Protein AF-A0A965AGS0-F1 (afdb_monomer)

Secondary structure (DSSP, 8-state):
-HHHHHHHHHHHHHHHHHHHHH---------------------------HHHHHHHHHHTTS---PPPP----------GGG-------------GGGSHHHHHHHHHHHHHHHSPPHHHHS-GGG---STT--GGG----PPPHHHHHHHHHHSHHHHHHHHHHHHHHHHHH-

Mean predicted aligned error: 24.14 Å

Structure (mmCIF, N/CA/C/O backbone):
data_AF-A0A965AGS0-F1
#
_entry.id   AF-A0A965AGS0-F1
#
loop_
_atom_site.group_PDB
_atom_site.id
_atom_site.type_symbol
_atom_site.label_atom_id
_atom_site.label_alt_id
_atom_site.label_comp_id
_atom_site.label_asym_id
_atom_site.label_entity_id
_atom_site.label_seq_id
_atom_site.pdbx_PDB_ins_code
_atom_site.Cartn_x
_atom_site.Cartn_y
_atom_site.Cartn_z
_atom_site.occupancy
_atom_site.B_iso_or_equiv
_atom_site.auth_seq_id
_atom_site.auth_comp_id
_atom_site.auth_asym_id
_atom_site.auth_atom_id
_atom_site.pdbx_PDB_model_num
ATOM 1 N N . MET A 1 1 ? -29.767 -33.661 35.473 1.00 55.12 1 MET A N 1
ATOM 2 C CA . MET A 1 1 ? -30.383 -33.146 34.223 1.0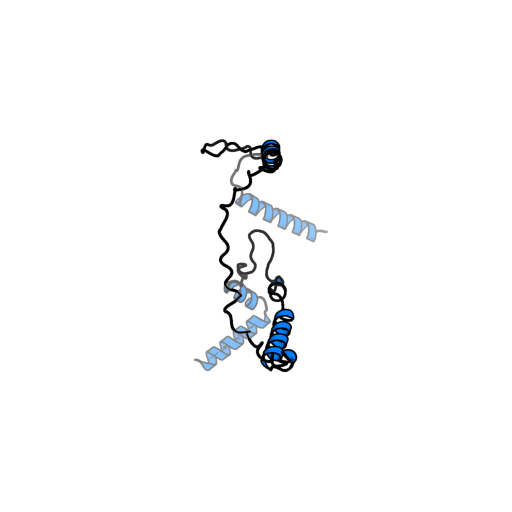0 55.12 1 MET A CA 1
ATOM 3 C C . MET A 1 1 ? -31.015 -31.764 34.434 1.00 55.12 1 MET A C 1
ATOM 5 O O . MET A 1 1 ? -31.397 -31.110 33.474 1.00 55.12 1 MET A O 1
ATOM 9 N N . ASP A 1 2 ? -31.040 -31.274 35.675 1.00 71.06 2 ASP A N 1
ATOM 10 C CA . ASP A 1 2 ? -31.825 -30.114 36.110 1.00 71.06 2 ASP A CA 1
ATOM 11 C C . ASP A 1 2 ? -31.176 -28.774 35.748 1.00 71.06 2 ASP A C 1
ATOM 13 O O . ASP A 1 2 ? -31.869 -27.801 35.462 1.00 71.06 2 ASP A O 1
ATOM 17 N N . ASN A 1 3 ? -29.843 -28.729 35.654 1.00 77.12 3 ASN A N 1
ATOM 18 C CA . ASN A 1 3 ? -29.119 -27.513 35.279 1.00 77.12 3 ASN A CA 1
ATOM 19 C C . ASN A 1 3 ? -29.397 -27.111 33.828 1.00 77.12 3 ASN A C 1
ATOM 21 O O . ASN A 1 3 ? -29.716 -25.956 33.570 1.00 77.12 3 ASN A O 1
ATOM 25 N N . LEU A 1 4 ? -29.338 -28.052 32.879 1.00 84.56 4 LEU A N 1
ATOM 26 C CA . LEU A 1 4 ? -29.569 -27.740 31.466 1.00 84.56 4 LEU A CA 1
ATOM 27 C C . LEU A 1 4 ? -31.015 -27.283 31.234 1.00 84.56 4 LEU A C 1
ATOM 29 O O . LEU A 1 4 ? -31.245 -26.290 30.553 1.00 84.56 4 LEU A O 1
ATOM 33 N N . GLN A 1 5 ? -31.979 -27.960 31.857 1.00 85.38 5 GLN A N 1
ATOM 34 C CA . GLN A 1 5 ? -33.389 -27.593 31.774 1.00 85.38 5 GLN A CA 1
ATOM 35 C C . GLN A 1 5 ? -33.655 -26.214 32.402 1.00 85.38 5 GLN A C 1
ATOM 37 O O . GLN A 1 5 ? -34.357 -25.398 31.807 1.00 85.38 5 GLN A O 1
ATOM 42 N N . THR A 1 6 ? -33.021 -25.905 33.538 1.00 89.19 6 THR A N 1
ATOM 43 C CA . THR A 1 6 ? -33.101 -24.581 34.181 1.00 89.19 6 THR A CA 1
ATOM 44 C C . THR A 1 6 ? -32.514 -23.484 33.290 1.00 89.19 6 THR A C 1
ATOM 46 O O . THR A 1 6 ? -33.159 -22.460 33.074 1.00 89.19 6 THR A O 1
ATOM 49 N N . TRP A 1 7 ? -31.336 -23.705 32.699 1.00 90.69 7 TRP A N 1
ATOM 50 C CA . TRP A 1 7 ? -30.708 -22.752 31.777 1.00 90.69 7 TRP A CA 1
ATOM 51 C C . TRP A 1 7 ? -31.524 -22.545 30.494 1.00 90.69 7 TRP A C 1
ATOM 53 O O . TRP A 1 7 ? -31.646 -21.413 30.027 1.00 90.69 7 TRP A O 1
ATOM 63 N N . ILE A 1 8 ? -32.145 -23.603 29.961 1.00 92.62 8 ILE A N 1
ATOM 64 C CA . ILE A 1 8 ? -33.061 -23.516 28.815 1.00 92.62 8 ILE A CA 1
ATOM 65 C C . ILE A 1 8 ? -34.281 -22.656 29.164 1.00 92.62 8 ILE A C 1
ATOM 67 O O . ILE A 1 8 ? -34.640 -21.780 28.378 1.00 92.62 8 ILE A O 1
ATOM 71 N N . TYR A 1 9 ? -34.891 -22.841 30.340 1.00 93.94 9 TYR A N 1
ATOM 72 C CA . TYR A 1 9 ? -36.030 -22.021 30.767 1.00 93.94 9 TYR A CA 1
ATOM 73 C C . TYR A 1 9 ? -35.654 -20.558 31.018 1.00 93.94 9 TYR A C 1
ATOM 75 O O . TYR A 1 9 ? -36.427 -19.670 30.659 1.00 93.94 9 TYR A O 1
ATOM 83 N N . ILE A 1 10 ? -34.463 -20.287 31.563 1.00 93.00 10 ILE A N 1
ATOM 84 C CA . ILE A 1 10 ? -33.950 -18.919 31.734 1.00 93.00 10 ILE A CA 1
ATOM 85 C C . ILE A 1 10 ? -33.748 -18.253 30.367 1.00 93.00 10 ILE A C 1
ATOM 87 O O . ILE A 1 10 ? -34.211 -17.132 30.156 1.00 93.00 10 ILE A O 1
ATOM 91 N N . ALA A 1 11 ? -33.124 -18.952 29.415 1.00 92.94 11 ALA A N 1
ATOM 92 C CA . ALA A 1 11 ? -32.916 -18.441 28.063 1.00 92.94 11 ALA A CA 1
ATOM 93 C C . ALA A 1 11 ? -34.248 -18.178 27.337 1.00 92.94 11 ALA A C 1
ATOM 95 O O . ALA A 1 11 ? -34.433 -17.109 26.756 1.00 92.94 11 ALA A O 1
ATOM 96 N N . LEU A 1 12 ? -35.209 -19.105 27.425 1.00 93.12 12 LEU A N 1
ATOM 97 C CA . LEU A 1 12 ? -36.556 -18.940 26.866 1.00 93.12 12 LEU A CA 1
ATOM 98 C C . LEU A 1 12 ? -37.311 -17.771 27.506 1.00 93.12 12 LEU A C 1
ATOM 100 O O . LEU A 1 12 ? -37.952 -17.005 26.789 1.00 93.12 12 L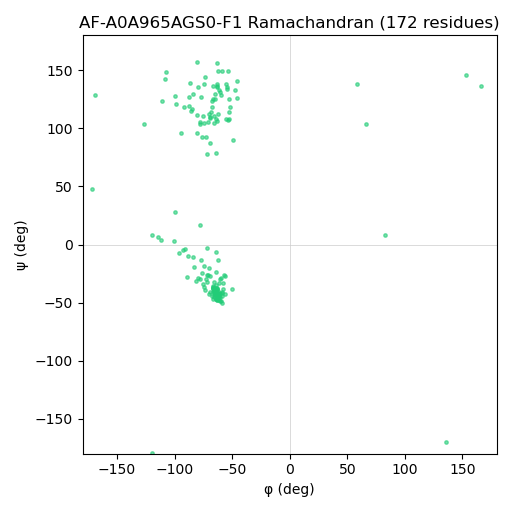EU A O 1
ATOM 104 N N . GLY A 1 13 ? -37.209 -17.597 28.826 1.00 93.31 13 GLY A N 1
ATOM 105 C CA . GLY A 1 13 ? -37.803 -16.468 29.540 1.00 93.31 13 GLY A CA 1
ATOM 106 C C . GLY A 1 13 ? -37.215 -15.126 29.101 1.00 93.31 13 GLY A C 1
ATOM 107 O O . GLY A 1 13 ? -37.958 -14.173 28.869 1.00 93.31 13 GLY A O 1
ATOM 108 N N . LEU A 1 14 ? -35.896 -15.067 28.905 1.00 92.88 14 LEU A N 1
ATOM 109 C CA . LEU A 1 14 ? -35.190 -13.856 28.486 1.00 92.88 14 LEU A CA 1
ATOM 110 C C . LEU A 1 14 ? -35.512 -13.487 27.028 1.00 92.88 14 LEU A C 1
ATOM 112 O O . LEU A 1 14 ? -35.827 -12.334 26.731 1.00 92.88 14 LEU A O 1
ATOM 116 N N . VAL A 1 15 ? -35.544 -14.477 26.129 1.00 91.19 15 VAL A N 1
ATOM 117 C CA . VAL A 1 15 ? -35.980 -14.298 24.734 1.00 91.19 15 VAL A CA 1
ATOM 118 C C . VAL A 1 15 ? -37.449 -13.879 24.667 1.00 91.19 15 VAL A C 1
ATOM 120 O O . VAL A 1 15 ? -37.788 -12.966 23.914 1.00 91.19 15 VAL A O 1
ATOM 123 N N . TYR A 1 16 ? -38.326 -14.487 25.470 1.00 91.62 16 TYR A N 1
ATOM 124 C CA . TYR A 1 16 ? -39.739 -14.117 25.542 1.00 91.62 16 TYR A CA 1
ATOM 125 C C . TYR A 1 16 ? -39.928 -12.679 26.035 1.00 91.62 16 TYR A C 1
ATOM 127 O O . TYR A 1 16 ? -40.709 -11.929 25.451 1.00 91.62 16 TYR A O 1
ATOM 135 N N . PHE A 1 17 ? -39.182 -12.271 27.062 1.00 88.25 17 PHE A N 1
ATOM 136 C CA . PHE A 1 17 ? -39.241 -10.922 27.618 1.00 88.25 17 PHE A CA 1
ATOM 137 C C . PHE A 1 17 ? -38.803 -9.870 26.591 1.00 88.25 17 PHE A C 1
ATOM 139 O O . PHE A 1 17 ? -39.538 -8.918 26.328 1.00 88.25 17 PHE A O 1
ATOM 146 N N . ILE A 1 18 ? -37.668 -10.090 25.918 1.00 85.06 18 ILE A N 1
ATOM 147 C CA . ILE A 1 18 ? -37.168 -9.192 24.865 1.00 85.06 18 ILE A CA 1
ATOM 148 C C . ILE A 1 18 ? -38.111 -9.185 23.653 1.00 85.06 18 ILE A C 1
ATOM 150 O O . ILE A 1 18 ? -38.392 -8.126 23.091 1.00 85.06 18 ILE A O 1
ATOM 154 N N . SER A 1 19 ? -38.650 -10.343 23.261 1.00 80.38 19 SER A N 1
ATOM 155 C CA . SER A 1 19 ? -39.629 -10.445 22.171 1.00 80.38 19 SER A CA 1
ATOM 156 C C . SER A 1 19 ? -40.924 -9.701 22.503 1.00 80.38 19 SER A C 1
ATOM 158 O O . SER A 1 19 ? -41.497 -9.044 21.638 1.00 80.38 19 SER A O 1
ATOM 160 N N . ARG A 1 20 ? -41.372 -9.744 23.762 1.00 76.44 20 ARG A N 1
ATOM 161 C CA . ARG A 1 20 ? -42.583 -9.053 24.217 1.00 76.44 20 ARG A CA 1
ATOM 162 C C . ARG A 1 20 ? -42.402 -7.537 24.298 1.00 76.44 20 ARG A C 1
ATOM 164 O O . ARG A 1 20 ? -43.351 -6.816 24.016 1.00 76.44 20 ARG A O 1
ATOM 171 N N . LEU A 1 21 ? -41.195 -7.063 24.605 1.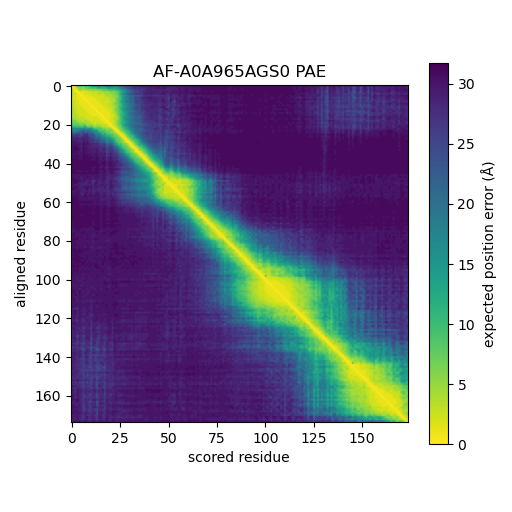00 75.69 21 LEU A N 1
ATOM 172 C CA . LEU A 1 21 ? -40.843 -5.637 24.588 1.00 75.69 21 LEU A CA 1
ATOM 173 C C . LEU A 1 21 ? -40.629 -5.079 23.170 1.00 75.69 21 LEU A C 1
ATOM 175 O O . LEU A 1 21 ? -40.793 -3.881 22.958 1.00 75.69 21 LEU A O 1
ATOM 179 N N . ARG A 1 22 ? -40.280 -5.926 22.190 1.00 70.00 22 ARG A N 1
ATOM 180 C CA . ARG A 1 22 ? -40.012 -5.512 20.798 1.00 70.00 22 ARG A CA 1
ATOM 181 C C . ARG A 1 22 ? -41.185 -5.660 19.829 1.00 70.00 22 ARG A C 1
ATOM 183 O O . ARG A 1 22 ? -41.079 -5.192 18.698 1.00 70.00 22 ARG A O 1
ATOM 190 N N . LYS A 1 23 ? -42.301 -6.275 20.223 1.00 60.12 23 LYS A N 1
ATOM 191 C CA . LYS A 1 23 ? -43.466 -6.417 19.338 1.00 60.12 23 LYS A CA 1
ATOM 192 C C . LYS A 1 23 ? -44.300 -5.133 19.302 1.00 60.12 23 LYS A C 1
ATOM 194 O O . LYS A 1 23 ? -45.186 -4.937 20.127 1.00 60.12 23 LYS A O 1
ATOM 199 N N . LYS A 1 24 ? -44.051 -4.294 18.292 1.00 61.22 24 LYS A N 1
ATOM 200 C CA . LYS A 1 24 ? -45.123 -3.529 17.636 1.00 61.22 24 LYS A CA 1
ATOM 201 C C . LYS A 1 24 ? -45.923 -4.508 16.756 1.00 61.22 24 LYS A C 1
ATOM 203 O O . LYS A 1 24 ? -45.317 -5.451 16.243 1.00 61.22 24 LYS A O 1
ATOM 208 N N . PRO A 1 25 ? -47.253 -4.364 16.624 1.00 54.75 25 PRO A N 1
ATOM 209 C CA . PRO A 1 25 ? -48.032 -5.239 15.764 1.00 54.75 25 PRO A CA 1
ATOM 210 C C . PRO A 1 25 ? -47.742 -4.830 14.323 1.00 54.75 25 PRO A C 1
ATOM 212 O O . PRO A 1 25 ? -48.202 -3.783 13.884 1.00 54.75 25 PRO A O 1
ATOM 215 N N . GLU A 1 26 ? -46.936 -5.614 13.616 1.00 50.34 26 GLU A N 1
ATOM 216 C CA . GLU A 1 26 ? -46.779 -5.438 12.178 1.00 50.34 26 GLU A CA 1
ATOM 217 C C . GLU A 1 26 ? -47.420 -6.624 11.475 1.00 50.34 26 GLU A C 1
ATOM 219 O O . GLU A 1 26 ? -47.192 -7.794 11.804 1.00 50.34 26 GLU A O 1
ATOM 224 N N . GLU A 1 27 ? -48.345 -6.255 10.605 1.00 46.25 27 GLU A N 1
ATOM 225 C CA . GLU A 1 27 ? -49.245 -7.115 9.877 1.00 46.25 27 GLU A CA 1
ATOM 226 C C . GLU A 1 27 ? -48.491 -8.069 8.946 1.00 46.25 27 GLU A C 1
ATOM 228 O O . GLU A 1 27 ? -47.412 -7.810 8.418 1.00 46.25 27 GLU A O 1
ATOM 233 N N . GLN A 1 28 ? -49.127 -9.219 8.785 1.00 49.00 28 GLN A N 1
ATOM 234 C CA . GLN A 1 28 ? -48.902 -10.274 7.803 1.00 49.00 28 GLN A CA 1
ATOM 235 C C . GLN A 1 28 ? -48.731 -9.661 6.391 1.00 49.00 28 GLN A C 1
ATOM 237 O O . GLN A 1 28 ? -49.564 -8.867 5.978 1.00 49.00 28 GLN A O 1
ATOM 242 N N . ALA A 1 29 ? -47.667 -9.925 5.619 1.00 49.25 29 ALA A N 1
ATOM 243 C CA . ALA A 1 29 ? -47.420 -11.093 4.744 1.00 49.25 29 ALA A CA 1
ATOM 244 C C . ALA A 1 29 ? -46.851 -10.587 3.371 1.00 49.25 29 ALA A C 1
ATOM 246 O O . ALA A 1 29 ? -46.483 -9.421 3.285 1.00 49.25 29 ALA A O 1
ATOM 247 N N . PRO A 1 30 ? -46.708 -11.403 2.300 1.00 50.81 30 PRO A N 1
ATOM 248 C CA . PRO A 1 30 ? -45.539 -12.230 1.995 1.00 50.81 30 PRO A CA 1
ATOM 249 C C . PRO A 1 30 ? -44.848 -11.905 0.636 1.00 50.81 30 PRO A C 1
ATOM 251 O O . PRO A 1 30 ? -45.241 -11.023 -0.115 1.00 50.81 30 PRO A O 1
ATOM 254 N N . ARG A 1 31 ? -43.781 -12.663 0.344 1.00 47.12 31 ARG A N 1
ATOM 255 C CA . ARG A 1 31 ? -42.846 -12.614 -0.808 1.00 47.12 31 ARG A CA 1
ATOM 256 C C . ARG A 1 31 ? -43.471 -12.782 -2.212 1.00 47.12 31 ARG A C 1
ATOM 258 O O . ARG A 1 31 ? -44.336 -13.636 -2.355 1.00 47.12 31 ARG A O 1
ATOM 265 N N . GLN A 1 32 ? -42.855 -12.138 -3.225 1.00 44.72 32 GLN A N 1
ATOM 266 C CA . GLN A 1 32 ? -42.572 -12.532 -4.648 1.00 44.72 32 GLN A CA 1
ATOM 267 C C . GLN A 1 32 ? -42.475 -11.234 -5.498 1.00 44.72 32 GLN A C 1
ATOM 269 O O . GLN A 1 32 ? -43.183 -10.294 -5.183 1.00 44.72 32 GLN A O 1
ATOM 274 N N . GLY A 1 33 ? -41.689 -11.005 -6.558 1.00 37.97 33 GLY A N 1
ATOM 275 C CA . GLY A 1 33 ? -40.690 -11.712 -7.365 1.00 37.97 33 GLY A CA 1
ATOM 276 C C . GLY A 1 33 ? -40.468 -10.885 -8.663 1.00 37.97 33 GLY A C 1
ATOM 277 O O . GLY A 1 33 ? -41.453 -10.461 -9.245 1.00 37.97 33 GLY A O 1
ATOM 278 N N . ARG A 1 34 ? -39.203 -10.693 -9.098 1.00 36.28 34 ARG A N 1
ATOM 279 C CA . ARG A 1 34 ? -38.689 -10.154 -10.400 1.00 36.28 34 ARG A CA 1
ATOM 280 C C . ARG A 1 34 ? -39.084 -8.725 -10.881 1.00 36.28 34 ARG A C 1
ATOM 282 O O . ARG A 1 34 ? -40.254 -8.373 -10.833 1.00 36.28 34 ARG A O 1
ATOM 289 N N . PRO A 1 35 ? -38.138 -7.930 -11.438 1.00 46.53 35 PRO A N 1
ATOM 290 C CA . PRO A 1 35 ? -38.444 -6.637 -12.057 1.00 46.53 35 PRO A CA 1
ATOM 291 C C . PRO A 1 35 ? -38.835 -6.797 -13.538 1.00 46.53 35 PRO A C 1
ATOM 293 O O . PRO A 1 35 ? -38.220 -7.585 -14.258 1.00 46.53 35 PRO A O 1
ATOM 296 N N . ALA A 1 36 ? -39.850 -6.050 -13.972 1.00 41.50 36 ALA A N 1
ATOM 297 C CA . ALA A 1 36 ? -40.219 -5.847 -15.371 1.00 41.50 36 ALA A CA 1
ATOM 298 C C . ALA A 1 36 ? -39.864 -4.410 -15.780 1.00 41.50 36 ALA A C 1
ATOM 300 O O . ALA A 1 36 ? -39.976 -3.494 -14.966 1.00 41.50 36 ALA A O 1
ATOM 301 N N . ASP A 1 37 ? -39.406 -4.286 -17.023 1.00 41.94 37 ASP A N 1
ATOM 302 C CA . ASP A 1 37 ? -38.855 -3.108 -17.689 1.00 41.94 37 ASP A CA 1
ATOM 303 C C . ASP A 1 37 ? -39.630 -1.798 -17.508 1.00 41.94 37 ASP A C 1
ATOM 305 O O . ASP A 1 37 ? -40.857 -1.739 -17.605 1.00 41.94 37 ASP A O 1
ATOM 309 N N . ASP A 1 38 ? -38.847 -0.732 -17.356 1.00 39.69 38 ASP A N 1
ATOM 310 C CA . ASP A 1 38 ? -39.256 0.663 -17.443 1.00 39.69 38 ASP A CA 1
ATOM 311 C C . ASP A 1 38 ? -39.341 1.079 -18.926 1.00 39.69 38 ASP A C 1
ATOM 313 O O . ASP A 1 38 ? -38.337 1.138 -19.640 1.00 39.69 38 ASP A O 1
ATOM 317 N N . GLN A 1 39 ? -40.556 1.338 -19.414 1.00 47.78 39 GLN A N 1
ATOM 318 C CA . GLN A 1 39 ? -40.786 2.062 -20.666 1.00 47.78 39 GLN A CA 1
ATOM 319 C C . GLN A 1 39 ? -40.832 3.561 -20.363 1.00 47.78 39 GLN A C 1
ATOM 321 O O . GLN A 1 39 ? -41.742 4.010 -19.669 1.00 47.78 39 GLN A O 1
ATOM 326 N N . GLY A 1 40 ? -39.924 4.353 -20.949 1.00 36.84 40 GLY A N 1
ATOM 327 C CA . GLY A 1 40 ? -39.928 5.792 -20.671 1.00 36.84 40 GLY A CA 1
ATOM 328 C C . GLY A 1 40 ? -39.018 6.710 -21.492 1.00 36.84 40 GLY A C 1
ATOM 329 O O . GLY A 1 40 ? -38.371 7.563 -20.909 1.00 36.84 40 GLY A O 1
ATOM 330 N N . GLY A 1 41 ? -39.000 6.584 -22.826 1.00 42.28 41 GLY A N 1
ATOM 331 C CA . GLY A 1 41 ? -38.863 7.719 -23.763 1.00 42.28 41 GLY A CA 1
ATOM 332 C C . GLY A 1 41 ? -37.557 8.537 -23.819 1.00 42.28 41 GLY A C 1
ATOM 333 O O . GLY A 1 41 ? -37.364 9.492 -23.075 1.00 42.28 41 GLY A O 1
ATOM 334 N N . GLY A 1 42 ? -36.753 8.298 -24.860 1.00 35.28 42 GLY A N 1
ATOM 335 C CA . GLY A 1 42 ? -35.728 9.232 -25.339 1.00 35.28 42 GLY A CA 1
ATOM 336 C C . GLY A 1 42 ? -35.163 8.789 -26.691 1.00 35.28 42 GLY A C 1
ATOM 337 O O . GLY A 1 42 ? -34.798 7.630 -26.842 1.00 35.28 42 GLY A O 1
ATOM 338 N N . ASN A 1 43 ? -35.139 9.693 -27.676 1.00 52.50 43 ASN A N 1
ATOM 339 C CA . ASN A 1 43 ? -34.672 9.494 -29.058 1.00 52.50 43 ASN A CA 1
ATOM 340 C C . ASN A 1 43 ? -33.284 8.828 -29.154 1.00 52.50 43 ASN A C 1
ATOM 342 O O . ASN A 1 43 ? -32.266 9.515 -29.222 1.00 52.50 43 ASN A O 1
ATOM 346 N N . GLY A 1 44 ? -33.245 7.500 -29.212 1.00 53.53 44 GLY A N 1
ATOM 347 C CA . GLY A 1 44 ? -32.058 6.724 -29.560 1.00 53.53 44 GLY A CA 1
ATOM 348 C C . GLY A 1 44 ? -32.199 6.125 -30.961 1.00 53.53 44 GLY A C 1
ATOM 349 O O . GLY A 1 44 ? -33.323 5.818 -31.374 1.00 53.53 44 GLY A O 1
ATOM 350 N N . PRO A 1 45 ? -31.098 5.954 -31.716 1.00 60.44 45 PRO A N 1
ATOM 351 C CA . PRO A 1 45 ? -31.140 5.211 -32.970 1.00 60.44 45 PRO A CA 1
ATOM 352 C C . PRO A 1 45 ? -31.715 3.816 -32.697 1.00 60.44 45 PRO A C 1
ATOM 354 O O . PRO A 1 45 ? -31.399 3.207 -31.672 1.00 60.44 45 PRO A O 1
ATOM 357 N N . LYS A 1 46 ? -32.599 3.331 -33.583 1.00 68.56 46 LYS A N 1
ATOM 358 C CA . LYS A 1 46 ? -33.165 1.976 -33.479 1.00 68.56 46 LYS A CA 1
ATOM 359 C C . LYS A 1 46 ? -32.017 0.989 -33.229 1.00 68.56 46 LYS A C 1
ATOM 361 O O . LYS A 1 46 ? -31.008 1.096 -33.928 1.00 68.56 46 LYS A O 1
ATOM 366 N N . PRO A 1 47 ? -32.132 0.068 -32.255 1.00 65.25 47 PRO A N 1
ATOM 367 C CA . PRO A 1 47 ? -31.071 -0.893 -32.007 1.00 65.25 47 PRO A CA 1
ATOM 368 C C . PRO A 1 47 ? -30.929 -1.773 -33.251 1.00 65.25 47 PRO A C 1
ATOM 370 O O . PRO A 1 47 ? -31.818 -2.568 -33.559 1.00 65.25 47 PRO A O 1
ATOM 373 N N . LEU A 1 48 ? -29.838 -1.565 -33.990 1.00 72.06 48 LEU A N 1
ATOM 374 C CA . LEU A 1 48 ? -29.475 -2.371 -35.149 1.00 72.06 48 LEU A CA 1
ATOM 375 C C . LEU A 1 48 ? -29.281 -3.808 -34.675 1.00 72.06 48 LEU A C 1
ATOM 377 O O . LEU A 1 48 ? -28.623 -4.064 -33.661 1.00 72.06 48 LEU A O 1
ATOM 381 N N . THR A 1 49 ? -29.893 -4.749 -35.384 1.00 81.81 49 THR A N 1
ATOM 382 C CA . THR A 1 49 ? -29.769 -6.163 -35.027 1.00 81.81 49 THR A CA 1
ATOM 383 C C . THR A 1 49 ? -28.452 -6.723 -35.549 1.00 81.81 49 THR A C 1
ATOM 385 O O . THR A 1 49 ? -27.851 -6.201 -36.487 1.00 81.81 49 THR A O 1
ATOM 388 N N . PHE A 1 50 ? -27.975 -7.800 -34.929 1.00 71.06 50 PHE A N 1
ATOM 389 C CA . PHE A 1 50 ? -26.675 -8.386 -35.254 1.00 71.06 50 PHE A CA 1
ATOM 390 C C . PHE A 1 50 ? -26.574 -8.859 -36.715 1.00 71.06 50 PHE A C 1
ATOM 392 O O . PHE A 1 50 ? -25.499 -8.802 -37.302 1.00 71.06 50 PHE A O 1
ATOM 399 N N . GLU A 1 51 ? -27.690 -9.268 -37.328 1.00 81.69 51 GLU A N 1
ATOM 400 C CA . GLU A 1 51 ? -27.740 -9.568 -38.765 1.00 81.69 51 GLU A CA 1
ATOM 401 C C . GLU A 1 51 ? -27.526 -8.327 -39.632 1.00 81.69 51 GLU A C 1
ATOM 403 O O . GLU A 1 51 ? -26.854 -8.407 -40.654 1.00 81.69 51 GLU A O 1
ATOM 408 N N . GLU A 1 52 ? -28.060 -7.179 -39.221 1.00 78.94 52 GLU A N 1
ATOM 409 C CA . GLU A 1 52 ? -27.935 -5.911 -39.943 1.00 78.94 52 GLU A CA 1
ATOM 410 C C . GLU A 1 52 ? -26.486 -5.399 -39.894 1.00 78.94 52 GLU A C 1
ATOM 412 O O . GLU A 1 52 ? -25.927 -5.014 -40.918 1.00 78.94 52 GLU A O 1
ATOM 417 N N . LEU A 1 53 ? -25.839 -5.540 -38.732 1.00 76.81 53 LEU A N 1
ATOM 418 C CA . LEU A 1 53 ? -24.408 -5.280 -38.535 1.00 76.81 53 LEU A CA 1
ATOM 419 C C . LEU A 1 53 ? -23.520 -6.234 -39.348 1.00 76.81 53 LEU A C 1
ATOM 421 O O . LEU A 1 53 ? -22.536 -5.813 -39.954 1.00 76.81 53 LEU A O 1
ATOM 425 N N . LEU A 1 54 ? -23.856 -7.526 -39.383 1.00 79.12 54 LEU A N 1
ATOM 426 C CA . LEU A 1 54 ? -23.123 -8.500 -40.194 1.00 79.12 54 LEU A CA 1
ATOM 427 C C . LEU A 1 54 ? -23.277 -8.214 -41.686 1.00 79.12 54 LEU A C 1
ATOM 429 O O . LEU A 1 54 ? -22.293 -8.288 -42.421 1.00 79.12 54 LEU A O 1
ATOM 433 N N . LYS A 1 55 ? -24.484 -7.849 -42.121 1.00 80.31 55 LYS A N 1
ATOM 434 C CA . LYS A 1 55 ? -24.760 -7.490 -43.507 1.00 80.31 55 LYS A CA 1
ATOM 435 C C . LYS A 1 55 ? -23.923 -6.286 -43.931 1.00 80.31 55 LYS A C 1
ATOM 437 O O . LYS A 1 55 ? -23.218 -6.389 -44.930 1.00 80.31 55 LYS A O 1
ATOM 442 N N . GLU A 1 56 ? -23.903 -5.221 -43.132 1.00 76.00 56 GLU A N 1
ATOM 443 C CA . GLU A 1 56 ? -23.117 -4.010 -43.404 1.00 76.00 56 GLU A CA 1
ATOM 444 C C . GLU A 1 56 ? -21.609 -4.300 -43.520 1.00 76.00 56 GLU A C 1
ATOM 446 O O . GLU A 1 56 ? -20.952 -3.832 -44.449 1.00 76.00 56 GLU A O 1
ATOM 451 N N . ILE A 1 57 ? -21.059 -5.155 -42.650 1.00 73.75 57 ILE A N 1
ATOM 452 C CA . ILE A 1 57 ? -19.642 -5.557 -42.706 1.00 73.75 57 ILE A CA 1
ATOM 453 C C . ILE A 1 57 ? -19.337 -6.392 -43.960 1.00 73.75 57 ILE A C 1
ATOM 455 O O . ILE A 1 57 ? -18.258 -6.262 -44.544 1.00 73.75 57 ILE A O 1
ATOM 459 N N . THR A 1 58 ? -20.259 -7.263 -44.382 1.00 71.88 58 THR A N 1
ATOM 460 C CA . THR A 1 58 ? -20.064 -8.088 -45.587 1.00 71.88 58 THR A CA 1
ATOM 461 C C . THR A 1 58 ? -20.245 -7.305 -46.884 1.00 71.88 58 THR A C 1
ATOM 463 O O . THR A 1 58 ? -19.530 -7.568 -47.848 1.00 71.88 58 THR A O 1
ATOM 466 N N . GLU A 1 59 ? -21.144 -6.322 -46.896 1.00 66.62 59 GLU A N 1
ATOM 467 C CA . GLU A 1 59 ? -21.455 -5.476 -48.053 1.00 66.62 59 GLU A CA 1
ATOM 468 C C . GLU A 1 59 ? -20.375 -4.393 -48.258 1.00 66.62 59 GLU A C 1
ATOM 470 O O . GLU A 1 59 ? -20.033 -4.060 -49.389 1.00 66.62 59 GLU A O 1
ATOM 475 N N . ALA A 1 60 ? -19.712 -3.943 -47.183 1.00 61.53 60 ALA A N 1
ATOM 476 C CA . ALA A 1 60 ? -18.543 -3.056 -47.245 1.00 61.53 60 ALA A CA 1
ATOM 477 C C . ALA A 1 60 ? -17.254 -3.730 -47.767 1.00 61.53 60 ALA A C 1
ATOM 479 O O . ALA A 1 60 ? -16.220 -3.072 -47.90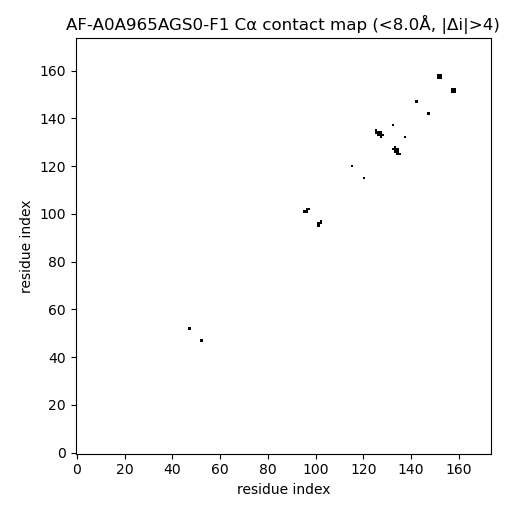4 1.00 61.53 60 ALA A O 1
ATOM 480 N N . LYS A 1 61 ? -17.286 -5.040 -48.054 1.00 58.47 61 LYS A N 1
ATOM 481 C CA . LYS A 1 61 ? -16.136 -5.821 -48.535 1.00 58.4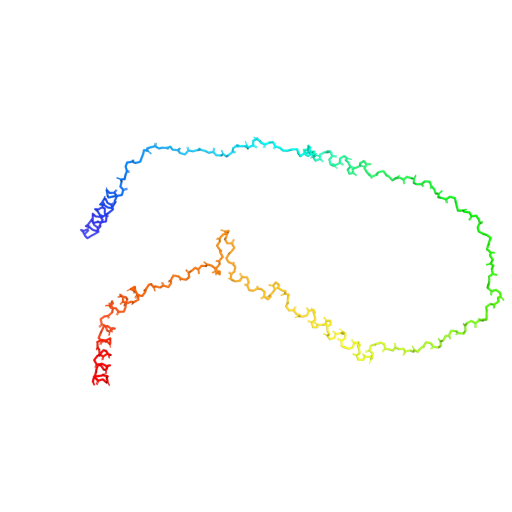7 61 LYS A CA 1
ATOM 482 C C . LYS A 1 61 ? -16.150 -6.045 -50.053 1.00 58.47 61 LYS A C 1
ATOM 484 O O . LYS A 1 61 ? -15.582 -7.027 -50.530 1.00 58.47 61 LYS A O 1
ATOM 489 N N . GLU A 1 62 ? -16.756 -5.154 -50.829 1.00 62.66 62 GLU A N 1
ATOM 490 C CA . GLU A 1 62 ? -16.471 -5.097 -52.264 1.00 62.66 62 GLU A CA 1
ATOM 491 C C . GLU A 1 62 ? -15.267 -4.179 -52.525 1.00 62.66 62 GLU A C 1
ATOM 493 O O . GLU A 1 62 ? -15.239 -3.039 -52.052 1.00 62.66 62 GLU A O 1
ATOM 498 N N . PRO A 1 63 ? -14.231 -4.641 -53.251 1.00 53.41 63 PRO A N 1
ATOM 499 C CA . PRO A 1 63 ? -13.110 -3.787 -53.595 1.00 53.41 63 PRO A CA 1
ATOM 500 C C . PRO A 1 63 ? -13.587 -2.742 -54.603 1.00 53.41 63 PRO A C 1
ATOM 502 O O . PRO A 1 63 ? -13.838 -3.050 -55.766 1.00 53.41 63 PRO A O 1
ATOM 505 N N . TYR A 1 64 ? -13.688 -1.490 -54.156 1.00 56.53 64 TYR A N 1
ATOM 506 C CA . TYR A 1 64 ? -13.835 -0.341 -55.041 1.00 56.53 64 TYR A CA 1
ATOM 507 C C . TYR A 1 64 ? -12.692 -0.374 -56.067 1.00 56.53 64 TYR A C 1
ATOM 509 O O . TYR A 1 64 ? -11.532 -0.129 -55.735 1.00 56.53 64 TYR A O 1
ATOM 517 N N . ALA A 1 65 ? -13.008 -0.708 -57.318 1.00 60.22 65 ALA A N 1
ATOM 518 C CA . ALA A 1 65 ? -12.082 -0.563 -58.427 1.00 60.22 65 ALA A CA 1
ATOM 519 C C . ALA A 1 65 ? -11.958 0.933 -58.737 1.00 60.22 65 ALA A C 1
ATOM 521 O O . ALA A 1 65 ? -12.760 1.509 -59.470 1.00 60.22 65 ALA A O 1
ATOM 522 N N . THR A 1 66 ? -10.975 1.593 -58.130 1.00 62.72 66 THR A N 1
ATOM 523 C CA . THR A 1 66 ? -10.618 2.970 -58.466 1.00 62.72 66 THR A CA 1
ATOM 524 C C . THR A 1 66 ? -10.053 3.010 -59.891 1.00 62.72 66 THR A C 1
ATOM 526 O O . THR A 1 66 ? -9.094 2.290 -60.180 1.00 62.72 66 THR A O 1
ATOM 529 N N . PRO A 1 67 ? -10.596 3.834 -60.808 1.00 62.19 67 PRO A N 1
ATOM 530 C CA . PRO A 1 67 ? -9.976 4.024 -62.111 1.00 62.19 67 PRO A CA 1
ATOM 531 C C . PRO A 1 67 ? -8.610 4.693 -61.921 1.00 62.19 67 PRO A C 1
ATOM 533 O O . PRO A 1 67 ? -8.484 5.693 -61.211 1.00 62.19 67 PRO A O 1
ATOM 536 N N . ALA A 1 68 ? -7.575 4.110 -62.526 1.00 68.00 68 ALA A N 1
ATOM 537 C CA . ALA A 1 68 ? -6.208 4.593 -62.394 1.00 68.00 68 ALA A CA 1
ATOM 538 C C . ALA A 1 68 ? -6.079 6.036 -62.931 1.00 68.00 68 ALA A C 1
ATOM 540 O O . ALA A 1 68 ? -6.554 6.319 -64.035 1.00 68.00 68 ALA A O 1
ATOM 541 N N . PRO A 1 69 ? -5.424 6.954 -62.197 1.00 65.94 69 PRO A N 1
ATOM 542 C CA . PRO A 1 69 ? -5.194 8.310 -62.678 1.00 65.94 69 PRO A CA 1
ATOM 543 C C . PRO A 1 69 ? -4.215 8.290 -63.860 1.00 65.94 69 PRO A C 1
ATOM 545 O O . PRO A 1 69 ? -3.092 7.795 -63.738 1.00 65.94 69 PRO A O 1
ATOM 548 N N . GLN A 1 70 ? -4.627 8.841 -65.006 1.00 66.25 70 GLN A N 1
ATOM 549 C CA . GLN A 1 70 ? -3.733 9.066 -66.143 1.00 66.25 70 GLN A CA 1
ATOM 550 C C . GLN A 1 70 ? -2.729 10.160 -65.763 1.00 66.25 70 GLN A C 1
ATOM 552 O O . GLN A 1 70 ? -3.109 11.303 -65.507 1.00 66.25 70 GLN A O 1
ATOM 557 N N . ARG A 1 71 ? -1.447 9.798 -65.668 1.00 68.19 71 ARG A N 1
ATOM 558 C CA . ARG A 1 71 ? -0.375 10.743 -65.334 1.00 68.19 71 ARG A CA 1
ATOM 559 C C . ARG A 1 71 ? 0.004 11.552 -66.582 1.00 68.19 71 ARG A C 1
ATOM 561 O O . ARG A 1 71 ? 0.163 10.943 -67.640 1.00 68.19 71 ARG A O 1
ATOM 568 N N . PRO A 1 72 ? 0.175 12.884 -66.488 1.00 68.81 72 PRO A N 1
ATOM 569 C CA . PRO A 1 72 ? 0.722 13.667 -67.590 1.00 68.81 72 PRO A CA 1
ATOM 570 C C . PRO A 1 72 ? 2.161 13.220 -67.877 1.00 68.81 72 PRO A C 1
ATOM 572 O O . PRO A 1 72 ? 2.933 12.971 -66.948 1.00 68.81 72 PRO A O 1
ATOM 575 N N . VAL A 1 73 ? 2.503 13.102 -69.162 1.00 67.88 73 VAL A N 1
ATOM 576 C CA . VAL A 1 73 ? 3.865 12.793 -69.615 1.00 67.88 73 VAL A CA 1
ATOM 577 C C . VAL A 1 73 ? 4.749 13.979 -69.241 1.00 67.88 73 VAL A C 1
ATOM 579 O O . VAL A 1 73 ? 4.573 15.071 -69.773 1.00 67.88 73 VAL A O 1
ATOM 582 N N . GLN A 1 74 ? 5.645 13.780 -68.277 1.00 68.56 74 GLN A N 1
ATOM 583 C CA . GLN A 1 74 ? 6.657 14.771 -67.923 1.00 68.56 74 GLN A CA 1
ATOM 584 C C . GLN A 1 74 ? 7.837 14.608 -68.882 1.00 68.56 74 GLN A C 1
ATOM 586 O O . GLN A 1 74 ? 8.312 13.491 -69.092 1.00 68.56 74 GLN A O 1
ATOM 591 N N . GLU A 1 75 ? 8.271 15.711 -69.488 1.00 71.38 75 GLU A N 1
ATOM 592 C CA . GLU A 1 75 ? 9.511 15.777 -70.258 1.00 71.38 75 GLU A CA 1
ATOM 593 C C . GLU A 1 75 ? 10.675 15.659 -69.269 1.00 71.38 75 GLU A C 1
ATOM 595 O O . GLU A 1 75 ? 10.872 16.525 -68.416 1.00 71.38 75 GLU A O 1
ATOM 600 N N . PHE A 1 76 ? 11.374 14.525 -69.313 1.00 64.81 76 PHE A N 1
ATOM 601 C CA . PHE A 1 76 ? 12.520 14.267 -68.452 1.00 64.81 76 PHE A CA 1
ATOM 602 C C . PHE A 1 76 ? 13.712 15.066 -68.974 1.00 64.81 76 PHE A C 1
ATOM 604 O O . PHE A 1 76 ? 14.237 14.772 -70.046 1.00 64.81 76 PHE A O 1
ATOM 611 N N . VAL A 1 77 ? 14.119 16.080 -68.213 1.00 71.00 77 VAL A N 1
ATOM 612 C CA . VAL A 1 77 ? 15.423 16.723 -68.377 1.00 71.00 77 VAL A CA 1
ATOM 613 C C . VAL A 1 77 ? 16.421 15.888 -67.587 1.00 71.00 77 VAL A C 1
ATOM 615 O O . VAL A 1 77 ? 16.261 15.729 -66.376 1.00 71.00 77 VAL A O 1
ATOM 618 N N . ASP A 1 78 ? 17.390 15.305 -68.288 1.00 69.12 78 ASP A N 1
ATOM 619 C CA . ASP A 1 78 ? 18.455 14.514 -67.683 1.0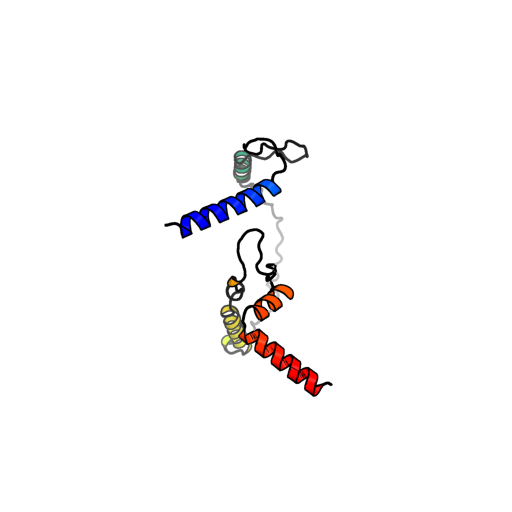0 69.12 78 ASP A CA 1
ATOM 620 C C . ASP A 1 78 ? 19.589 15.449 -67.249 1.00 69.12 78 ASP A C 1
ATOM 622 O O . ASP A 1 78 ? 20.181 16.147 -68.073 1.00 69.12 78 ASP A O 1
ATOM 626 N N . TYR A 1 79 ? 19.813 15.524 -65.940 1.00 67.31 79 TYR A N 1
ATOM 627 C CA . TYR A 1 79 ? 20.820 16.385 -65.323 1.00 67.31 79 TYR A CA 1
ATOM 628 C C . TYR A 1 79 ? 22.095 15.607 -64.956 1.00 67.31 79 TYR A C 1
ATOM 630 O O . TYR A 1 79 ? 23.002 16.202 -64.375 1.00 67.31 79 TYR A O 1
ATOM 638 N N . ASP A 1 80 ? 22.181 14.307 -65.271 1.00 65.50 80 ASP A N 1
ATOM 639 C CA . ASP A 1 80 ? 23.302 13.455 -64.845 1.00 65.50 80 ASP A CA 1
ATOM 640 C C . ASP A 1 80 ? 24.632 13.790 -65.546 1.00 65.50 80 ASP A C 1
ATOM 642 O O . ASP A 1 80 ? 25.698 13.485 -65.014 1.00 65.50 80 ASP A O 1
ATOM 646 N N . ASP A 1 81 ? 24.605 14.472 -66.696 1.00 67.00 81 ASP A N 1
ATOM 647 C CA . ASP A 1 81 ? 25.812 14.722 -67.498 1.00 67.00 81 ASP A CA 1
ATOM 648 C C . ASP A 1 81 ? 26.723 15.850 -66.953 1.00 67.00 81 ASP A C 1
ATOM 650 O O . ASP A 1 81 ? 27.872 15.971 -67.382 1.00 67.00 81 ASP A O 1
ATOM 654 N N . GLU A 1 82 ? 26.256 16.676 -66.003 1.00 64.62 82 GLU A N 1
ATOM 655 C CA . GLU A 1 82 ? 27.015 17.825 -65.458 1.00 64.62 82 GLU A CA 1
ATOM 656 C C . GLU A 1 82 ? 27.444 17.672 -63.985 1.00 64.62 82 GLU A C 1
ATOM 658 O O . GLU A 1 82 ? 28.041 18.590 -63.414 1.00 64.62 82 GLU A O 1
ATOM 663 N N . VAL A 1 83 ? 27.178 16.529 -63.346 1.00 68.19 83 VAL A N 1
ATOM 664 C CA . VAL A 1 83 ? 27.502 16.326 -61.926 1.00 68.19 83 VAL A CA 1
ATOM 665 C C . VAL A 1 83 ? 28.891 15.699 -61.777 1.00 68.19 83 VAL A C 1
ATOM 667 O O . VAL A 1 83 ? 29.158 14.595 -62.243 1.00 68.19 83 VAL A O 1
ATOM 670 N N . GLU A 1 84 ? 29.801 16.420 -61.118 1.00 72.44 84 GLU A N 1
ATOM 671 C CA . GLU A 1 84 ? 31.141 15.934 -60.774 1.00 72.44 84 GLU A CA 1
ATOM 672 C C . GLU A 1 84 ? 31.029 14.675 -59.888 1.00 72.44 84 GLU A C 1
ATOM 674 O O . GLU A 1 84 ? 30.303 14.684 -58.894 1.00 72.44 84 GLU A O 1
ATOM 679 N N . GLU A 1 85 ? 31.723 13.590 -60.258 1.00 71.81 85 GLU A N 1
ATOM 680 C CA . GLU A 1 85 ? 31.651 12.281 -59.592 1.00 71.81 85 GLU A CA 1
ATOM 681 C C . GLU A 1 85 ? 31.902 12.417 -58.077 1.00 71.81 85 GLU A C 1
ATOM 683 O O . GLU A 1 85 ? 33.021 12.693 -57.622 1.00 71.81 85 GLU A O 1
ATOM 688 N N . GLU A 1 86 ? 30.835 12.255 -57.286 1.00 69.88 86 GLU A N 1
ATOM 689 C CA . GLU A 1 86 ? 30.861 12.413 -55.835 1.00 69.88 86 GLU A CA 1
ATOM 690 C C . GLU A 1 86 ? 31.740 11.313 -55.223 1.00 69.88 86 GLU A C 1
ATOM 692 O O . GLU A 1 86 ? 31.364 10.144 -55.136 1.00 69.88 86 GLU A O 1
ATOM 697 N N . LYS A 1 87 ? 32.958 11.677 -54.806 1.00 76.38 87 LYS A N 1
ATOM 698 C CA . LYS A 1 87 ? 33.855 10.756 -54.102 1.00 76.38 87 LYS A CA 1
ATOM 699 C C . LYS A 1 87 ? 33.204 10.341 -52.791 1.00 76.38 87 LYS A C 1
ATOM 701 O O . LYS A 1 87 ? 33.096 11.158 -51.875 1.00 76.38 87 LYS A O 1
ATOM 706 N N . GLU A 1 88 ? 32.833 9.066 -52.687 1.00 76.44 88 GLU A N 1
ATOM 707 C CA . GLU A 1 88 ? 32.297 8.515 -51.448 1.00 76.44 88 GLU A CA 1
ATOM 708 C C . GLU A 1 88 ? 33.254 8.821 -50.280 1.00 76.44 88 GLU A C 1
ATOM 710 O O . GLU A 1 88 ? 34.447 8.490 -50.345 1.00 76.44 88 GLU A O 1
ATOM 715 N N . PRO A 1 89 ? 32.775 9.457 -49.195 1.00 74.56 89 PRO A N 1
ATOM 716 C CA . PRO A 1 89 ? 33.616 9.707 -48.039 1.00 74.56 89 PRO A CA 1
ATOM 717 C C . PRO A 1 89 ? 34.040 8.369 -47.430 1.00 74.56 89 PRO A C 1
ATOM 719 O O . PRO A 1 89 ? 33.221 7.464 -47.250 1.00 74.56 89 PRO A O 1
ATOM 722 N N . ALA A 1 90 ? 35.324 8.249 -47.081 1.00 75.19 90 ALA A N 1
ATOM 723 C CA . ALA A 1 90 ? 35.850 7.076 -46.395 1.00 75.19 90 ALA A CA 1
ATOM 724 C C . ALA A 1 90 ? 35.050 6.843 -45.105 1.00 75.19 90 ALA A C 1
ATOM 726 O O . ALA A 1 90 ? 35.150 7.617 -44.151 1.00 75.19 90 ALA A O 1
ATOM 727 N N . ARG A 1 91 ? 34.219 5.794 -45.094 1.00 73.12 91 ARG A N 1
ATOM 728 C CA . ARG A 1 91 ? 33.390 5.441 -43.939 1.00 73.12 91 ARG A CA 1
ATOM 729 C C . ARG A 1 91 ? 34.320 4.988 -42.816 1.00 73.12 91 ARG A C 1
ATOM 731 O O . ARG A 1 91 ? 35.031 4.000 -43.004 1.00 73.12 91 ARG A O 1
ATOM 738 N N . PRO A 1 92 ? 34.352 5.673 -41.663 1.00 71.12 92 PRO A N 1
ATOM 739 C CA . PRO A 1 92 ? 35.138 5.185 -40.546 1.00 71.12 92 PRO A CA 1
ATOM 740 C C . PRO A 1 92 ? 34.506 3.883 -40.048 1.00 71.12 92 PRO A C 1
ATOM 742 O O . PRO A 1 92 ? 33.282 3.791 -39.929 1.00 71.12 92 PRO A O 1
ATOM 745 N N . ASP A 1 93 ? 35.335 2.882 -39.762 1.00 74.69 93 ASP A N 1
ATOM 746 C CA . ASP A 1 93 ? 34.908 1.622 -39.150 1.00 74.69 93 ASP A CA 1
ATOM 747 C C . ASP A 1 93 ? 34.559 1.877 -37.673 1.00 74.69 93 ASP A C 1
ATOM 749 O O . ASP A 1 93 ? 35.368 1.700 -36.757 1.00 74.69 93 ASP A O 1
ATOM 753 N N . TYR A 1 94 ? 33.373 2.446 -37.445 1.00 68.81 94 TYR A N 1
ATOM 754 C CA . TYR A 1 94 ? 32.861 2.718 -36.111 1.00 68.81 94 TYR A CA 1
ATOM 755 C C . TYR A 1 94 ? 32.323 1.429 -35.497 1.00 68.81 94 TYR A C 1
ATOM 757 O O . TYR A 1 94 ? 31.207 0.994 -35.778 1.00 68.81 94 TYR A O 1
ATOM 765 N N . ASP A 1 95 ? 33.088 0.855 -34.574 1.00 79.50 95 ASP A N 1
ATOM 766 C CA . ASP A 1 95 ? 32.591 -0.221 -33.726 1.00 79.50 95 ASP A CA 1
ATOM 767 C C . ASP A 1 95 ? 31.673 0.352 -32.634 1.00 79.50 95 ASP A C 1
ATOM 769 O O . ASP A 1 95 ? 32.112 0.770 -31.557 1.00 79.50 95 ASP A O 1
ATOM 773 N N . TYR A 1 96 ? 30.372 0.387 -32.926 1.00 73.75 96 TYR A N 1
ATOM 774 C CA . TYR A 1 96 ? 29.339 0.877 -32.012 1.00 73.75 96 TYR A CA 1
ATOM 775 C C . TYR A 1 96 ? 29.341 0.153 -30.660 1.00 73.75 96 TYR A C 1
ATOM 777 O O . TYR A 1 96 ? 28.983 0.759 -29.655 1.00 73.75 96 TYR A O 1
ATOM 785 N N . ARG A 1 97 ? 29.796 -1.108 -30.599 1.00 76.44 97 ARG A N 1
ATOM 786 C CA . ARG A 1 97 ? 29.810 -1.899 -29.357 1.00 76.44 97 ARG A CA 1
ATOM 787 C C . ARG A 1 97 ? 30.911 -1.482 -28.386 1.00 76.44 97 ARG A C 1
ATOM 789 O O . ARG A 1 97 ? 30.837 -1.808 -27.204 1.00 76.44 97 ARG A O 1
ATOM 796 N N . LYS A 1 98 ? 31.932 -0.767 -28.866 1.00 79.50 98 LYS A N 1
ATOM 797 C CA . LYS A 1 98 ? 33.033 -0.253 -28.037 1.00 79.50 98 LYS A CA 1
ATOM 798 C C . LYS A 1 98 ? 32.742 1.120 -27.434 1.00 79.50 98 LYS A C 1
ATOM 800 O O . LYS A 1 98 ? 33.502 1.570 -26.582 1.00 79.50 98 LYS A O 1
ATOM 805 N N . GLN A 1 99 ? 31.670 1.790 -27.858 1.00 82.12 99 GLN A N 1
ATOM 806 C CA . GLN A 1 99 ? 31.303 3.096 -27.318 1.00 82.12 99 GLN A CA 1
ATOM 807 C C . GLN A 1 99 ? 30.703 2.952 -25.915 1.00 82.12 99 GLN A C 1
ATOM 809 O O . GLN A 1 99 ? 29.859 2.091 -25.671 1.00 82.12 99 GLN A O 1
ATOM 814 N N . GLU A 1 100 ? 31.079 3.835 -24.991 1.00 83.06 100 GLU A N 1
ATOM 815 C CA . GLU A 1 100 ? 30.516 3.861 -23.629 1.00 83.06 100 GLU A CA 1
ATOM 816 C C . GL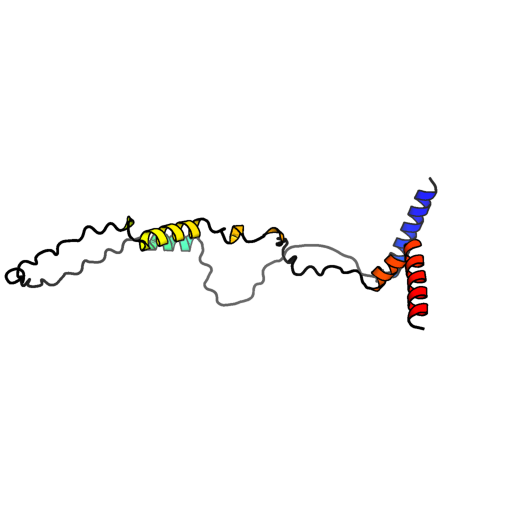U A 1 100 ? 28.991 4.089 -23.632 1.00 83.06 100 GLU A C 1
ATOM 818 O O . GLU A 1 100 ? 28.259 3.565 -22.792 1.00 83.06 100 GLU A O 1
ATOM 823 N N . THR A 1 101 ? 28.476 4.792 -24.644 1.00 84.62 101 THR A N 1
ATOM 824 C CA . THR A 1 101 ? 27.036 4.974 -24.872 1.00 84.62 101 THR A CA 1
ATOM 825 C C . THR A 1 101 ? 26.310 3.647 -25.109 1.00 84.62 101 THR A C 1
ATOM 827 O O . THR A 1 101 ? 25.163 3.481 -24.705 1.00 84.62 101 THR A O 1
ATOM 830 N N . TYR A 1 102 ? 26.975 2.676 -25.736 1.00 88.69 102 TYR A N 1
ATOM 831 C CA . TYR A 1 102 ? 26.393 1.361 -25.983 1.00 88.69 102 TYR A CA 1
ATOM 832 C C . TYR A 1 102 ? 26.319 0.532 -24.697 1.00 88.69 102 TYR A C 1
ATOM 834 O O . TYR A 1 102 ? 25.297 -0.098 -24.433 1.00 88.69 102 TYR A O 1
ATOM 842 N N . LYS A 1 103 ? 27.349 0.605 -23.843 1.00 90.50 103 LYS A N 1
ATOM 843 C CA . LYS A 1 103 ? 27.332 -0.054 -22.527 1.00 90.50 103 LYS A CA 1
ATOM 844 C C . LYS A 1 103 ? 26.216 0.491 -21.641 1.00 90.50 103 LYS A C 1
ATOM 846 O O . LYS A 1 103 ? 25.425 -0.283 -21.115 1.00 90.50 103 LYS A O 1
ATOM 851 N N . THR A 1 104 ? 26.086 1.816 -21.550 1.00 90.25 104 THR A N 1
ATOM 852 C CA . THR A 1 104 ? 25.013 2.443 -20.758 1.00 90.25 104 THR A CA 1
ATOM 853 C C . THR A 1 104 ? 23.623 2.118 -21.309 1.00 90.25 104 THR A C 1
ATOM 855 O O . THR A 1 104 ? 22.678 1.936 -20.541 1.00 90.25 104 THR A O 1
ATOM 858 N N . PHE A 1 105 ? 23.469 1.995 -22.630 1.00 92.50 105 PHE A N 1
ATOM 859 C CA . PHE A 1 105 ? 22.228 1.519 -23.238 1.00 92.50 105 PHE A CA 1
ATOM 860 C C . PHE A 1 105 ? 21.899 0.074 -22.830 1.00 92.50 105 PHE A C 1
ATOM 862 O O . PHE A 1 105 ? 20.768 -0.198 -22.422 1.00 92.50 105 PHE A O 1
ATOM 869 N N . GLU A 1 106 ? 22.864 -0.846 -22.907 1.00 91.69 106 GLU A N 1
ATOM 870 C CA . GLU A 1 106 ? 22.654 -2.246 -22.517 1.00 91.69 106 GLU A CA 1
ATOM 871 C C . GLU A 1 106 ? 22.364 -2.400 -21.017 1.00 91.69 106 GLU A C 1
ATOM 873 O O . GLU A 1 106 ? 21.441 -3.131 -20.650 1.00 91.69 106 GLU A O 1
ATOM 878 N N . GLU A 1 107 ? 23.070 -1.663 -20.159 1.00 93.94 107 GLU A N 1
ATOM 879 C CA . GLU A 1 107 ? 22.832 -1.628 -18.712 1.00 93.94 107 GLU A CA 1
ATOM 880 C C . GLU A 1 107 ? 21.416 -1.142 -18.381 1.00 93.94 107 GLU A C 1
ATOM 882 O O . GLU A 1 107 ? 20.688 -1.799 -17.635 1.00 93.94 107 GLU A O 1
ATOM 887 N N . ASN A 1 108 ? 20.983 -0.028 -18.980 1.00 93.38 108 ASN A N 1
ATOM 888 C CA . ASN A 1 108 ? 19.643 0.517 -18.762 1.00 93.38 108 ASN A CA 1
ATOM 889 C C . ASN A 1 108 ? 18.551 -0.398 -19.312 1.00 93.38 108 ASN A C 1
ATOM 891 O O . ASN A 1 108 ? 17.505 -0.561 -18.682 1.00 93.38 108 ASN A O 1
ATOM 895 N N . LYS A 1 109 ? 18.788 -1.028 -20.468 1.00 94.00 109 LYS A N 1
ATOM 896 C CA . LYS A 1 109 ? 17.884 -2.038 -21.019 1.00 94.00 109 LYS A CA 1
ATOM 897 C C . LYS A 1 109 ? 17.727 -3.188 -20.027 1.00 94.00 109 LYS A C 1
ATOM 899 O O . LYS A 1 109 ? 16.603 -3.543 -19.687 1.00 94.00 109 LYS A O 1
ATOM 904 N N . PHE A 1 110 ? 18.829 -3.733 -19.519 1.00 92.19 110 PHE A N 1
ATOM 905 C CA . PHE A 1 110 ? 18.797 -4.822 -18.545 1.00 92.19 110 PHE A CA 1
ATOM 906 C C . PHE A 1 110 ? 18.097 -4.412 -17.238 1.00 92.19 110 PHE A C 1
ATOM 908 O O . PHE A 1 110 ? 17.233 -5.138 -16.748 1.00 92.19 110 PHE A O 1
ATOM 915 N N . ALA A 1 111 ? 18.385 -3.219 -16.714 1.00 89.62 111 ALA A N 1
ATOM 916 C CA . ALA A 1 111 ? 17.732 -2.681 -15.521 1.00 89.62 111 ALA A CA 1
ATOM 917 C C . ALA A 1 111 ? 16.217 -2.479 -15.715 1.00 89.62 111 ALA A C 1
ATOM 919 O O . ALA A 1 111 ? 15.425 -2.799 -14.830 1.00 89.62 111 ALA A O 1
ATOM 920 N N . ALA A 1 112 ? 15.793 -1.998 -16.886 1.00 87.81 112 ALA A N 1
ATOM 921 C CA . ALA A 1 112 ? 14.384 -1.793 -17.210 1.00 87.81 112 ALA A CA 1
ATOM 922 C C . ALA A 1 112 ? 13.605 -3.102 -17.411 1.00 87.81 112 ALA A C 1
ATOM 924 O O . ALA A 1 112 ? 12.391 -3.109 -17.207 1.00 87.81 112 ALA A O 1
ATOM 925 N N . PHE A 1 113 ? 14.278 -4.186 -17.804 1.00 87.44 113 PHE A N 1
ATOM 926 C CA . PHE A 1 113 ? 13.680 -5.521 -17.902 1.00 87.44 113 PHE A CA 1
ATOM 927 C C . PHE A 1 113 ? 13.615 -6.245 -16.552 1.00 87.44 113 PHE A C 1
ATOM 929 O O . PHE A 1 113 ? 12.682 -7.007 -16.331 1.00 87.44 113 PHE A O 1
ATOM 936 N N . ASN A 1 114 ? 14.563 -5.989 -15.646 1.00 86.25 114 ASN A N 1
ATOM 937 C CA . ASN A 1 114 ? 14.610 -6.628 -14.325 1.00 86.25 114 ASN A CA 1
ATOM 938 C C . ASN A 1 114 ? 13.868 -5.866 -13.224 1.00 86.25 114 ASN A C 1
ATOM 940 O O . ASN A 1 114 ? 13.814 -6.333 -12.085 1.00 86.25 114 ASN A O 1
ATOM 944 N N . ARG A 1 115 ? 13.322 -4.682 -13.515 1.00 84.06 115 ARG A N 1
ATOM 945 C CA . ARG A 1 115 ? 12.448 -3.997 -12.560 1.00 84.06 115 ARG A CA 1
ATOM 946 C C . ARG A 1 115 ? 11.200 -4.848 -12.331 1.00 84.06 115 ARG A C 1
ATOM 948 O O . ARG A 1 115 ? 10.627 -5.363 -13.289 1.00 84.06 115 ARG A O 1
ATOM 955 N N . LEU A 1 116 ? 10.782 -4.966 -11.071 1.00 83.44 116 LEU A N 1
ATOM 956 C CA . LEU A 1 116 ? 9.511 -5.602 -10.741 1.00 83.44 116 LEU A CA 1
ATOM 957 C C . LEU A 1 116 ? 8.397 -4.903 -11.525 1.00 83.44 116 LEU A C 1
ATOM 959 O O . LEU A 1 116 ? 8.387 -3.669 -11.627 1.00 83.44 116 LEU A O 1
ATOM 963 N N . SER A 1 117 ? 7.490 -5.685 -12.110 1.00 82.44 117 SER A N 1
ATOM 964 C CA . SER A 1 117 ? 6.322 -5.101 -12.755 1.00 82.44 117 SER A CA 1
ATOM 965 C C . SER A 1 117 ? 5.468 -4.387 -11.703 1.00 82.44 117 SER A C 1
ATOM 967 O O . SER A 1 117 ? 5.554 -4.678 -10.507 1.00 82.44 117 SER A O 1
ATOM 969 N N . TYR A 1 118 ? 4.657 -3.415 -12.129 1.00 77.94 118 TYR A N 1
ATOM 970 C CA . TYR A 1 118 ? 3.792 -2.689 -11.194 1.00 77.94 118 TYR A CA 1
ATOM 971 C C . TYR A 1 118 ? 2.861 -3.661 -10.454 1.00 77.94 118 TYR A C 1
ATOM 973 O O . TYR A 1 118 ? 2.698 -3.552 -9.241 1.00 77.94 118 TYR A O 1
ATOM 981 N N . GLU A 1 119 ? 2.379 -4.674 -11.176 1.00 76.25 119 GLU A N 1
ATOM 982 C CA . GLU A 1 119 ? 1.593 -5.796 -10.660 1.00 76.25 119 GLU A CA 1
ATOM 983 C C . GLU A 1 119 ? 2.348 -6.599 -9.585 1.00 76.25 119 GLU A C 1
ATOM 985 O O . GLU A 1 119 ? 1.764 -6.932 -8.559 1.00 76.25 119 GLU A O 1
ATOM 990 N N . ASP A 1 120 ? 3.654 -6.843 -9.755 1.00 75.06 120 ASP A N 1
ATOM 991 C CA . ASP A 1 120 ? 4.471 -7.566 -8.764 1.00 75.06 120 ASP A CA 1
ATOM 992 C C . ASP A 1 120 ? 4.755 -6.732 -7.503 1.00 75.06 120 ASP A C 1
ATOM 994 O O . ASP A 1 120 ? 4.937 -7.275 -6.413 1.00 75.06 120 ASP A O 1
ATOM 998 N N . THR A 1 121 ? 4.828 -5.402 -7.631 1.00 73.25 121 THR A N 1
ATOM 999 C CA . THR A 1 121 ? 5.019 -4.497 -6.480 1.00 73.25 121 THR A CA 1
ATOM 1000 C C . THR A 1 121 ? 3.723 -4.161 -5.750 1.00 73.25 121 THR A C 1
ATOM 1002 O O . THR A 1 121 ? 3.758 -3.715 -4.598 1.00 73.25 121 THR A O 1
ATOM 1005 N N . MET A 1 122 ? 2.576 -4.356 -6.402 1.00 76.56 122 MET A N 1
ATOM 1006 C CA . MET A 1 122 ? 1.278 -4.074 -5.820 1.00 76.56 122 MET A CA 1
ATOM 1007 C C . MET A 1 122 ? 0.915 -5.211 -4.864 1.00 76.56 122 MET A C 1
ATOM 1009 O O . MET A 1 122 ? 0.568 -6.317 -5.266 1.00 76.56 122 MET A O 1
ATOM 1013 N N . LYS A 1 123 ? 1.000 -4.945 -3.557 1.00 70.38 123 LYS A N 1
ATOM 1014 C CA . LYS A 1 123 ? 0.554 -5.890 -2.528 1.00 70.38 123 LYS A CA 1
ATOM 1015 C C . LYS A 1 123 ? -0.972 -5.994 -2.565 1.00 70.38 123 LYS A C 1
ATOM 1017 O O . LYS A 1 123 ? -1.669 -5.292 -1.837 1.00 70.38 123 LYS A O 1
ATOM 1022 N N . LEU A 1 124 ? -1.489 -6.892 -3.401 1.00 69.19 124 LEU A N 1
ATOM 1023 C CA . LEU A 1 124 ? -2.921 -7.219 -3.490 1.00 69.19 124 LEU A CA 1
ATOM 1024 C C . LEU A 1 124 ? -3.476 -7.849 -2.196 1.00 69.19 124 LEU A C 1
ATOM 1026 O O . LEU A 1 124 ? -4.684 -8.038 -2.060 1.00 69.19 124 LEU A O 1
ATOM 1030 N N . GLU A 1 125 ? -2.608 -8.144 -1.227 1.00 67.50 125 GLU A N 1
ATOM 1031 C CA . GLU A 1 125 ? -2.940 -8.660 0.105 1.00 67.50 125 GLU A CA 1
ATOM 1032 C C . GLU A 1 125 ? -3.901 -7.744 0.892 1.00 67.50 125 GLU A C 1
ATOM 1034 O O . GLU A 1 125 ? -4.660 -8.227 1.735 1.00 67.50 125 GLU A O 1
ATOM 1039 N N . ASP A 1 126 ? -3.913 -6.434 0.609 1.00 60.09 126 ASP A N 1
ATOM 1040 C CA . ASP A 1 126 ? -4.798 -5.461 1.273 1.00 60.09 126 A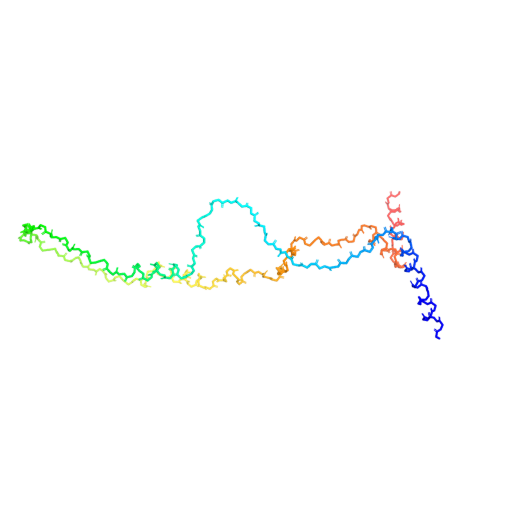SP A CA 1
ATOM 1041 C C . ASP A 1 126 ? -6.129 -5.211 0.550 1.00 60.09 126 ASP A C 1
ATOM 1043 O O . ASP A 1 126 ? -7.017 -4.532 1.075 1.00 60.09 126 ASP A O 1
ATOM 1047 N N . THR A 1 127 ? -6.322 -5.796 -0.629 1.00 63.69 127 THR A N 1
ATOM 1048 C CA . THR A 1 127 ? -7.575 -5.682 -1.378 1.00 63.69 127 THR A CA 1
ATOM 1049 C C . THR A 1 127 ? -8.496 -6.860 -1.079 1.00 63.69 127 THR A C 1
ATOM 1051 O O . THR A 1 127 ? -8.416 -7.920 -1.692 1.00 63.69 127 THR A O 1
ATOM 1054 N N . A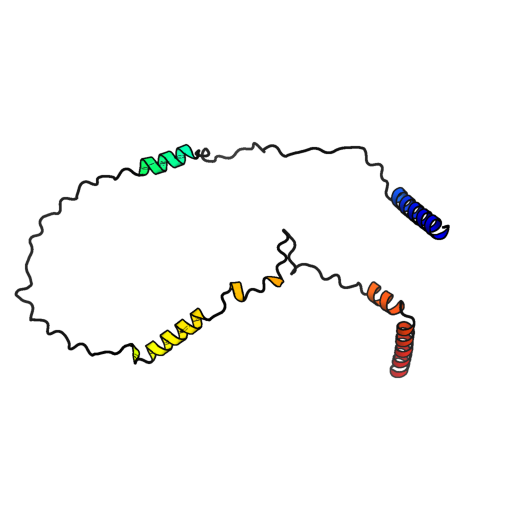SN A 1 128 ? -9.429 -6.665 -0.144 1.00 62.47 128 ASN A N 1
ATOM 1055 C CA . ASN A 1 128 ? -10.597 -7.533 -0.025 1.00 62.47 128 ASN A CA 1
ATOM 1056 C C . ASN A 1 128 ? -11.518 -7.269 -1.230 1.00 62.47 128 ASN A C 1
ATOM 1058 O O . ASN A 1 128 ? -12.082 -6.188 -1.357 1.00 62.47 128 ASN A O 1
ATOM 1062 N N . VAL A 1 129 ? -11.655 -8.243 -2.131 1.00 67.75 129 VAL A N 1
ATOM 1063 C CA . VAL A 1 129 ? -12.387 -8.107 -3.408 1.00 67.75 129 VAL A CA 1
ATOM 1064 C C . VAL A 1 129 ? -13.916 -8.180 -3.241 1.00 67.75 129 VAL A C 1
ATOM 1066 O O . VAL A 1 129 ? -14.649 -8.414 -4.202 1.00 67.75 129 VAL A O 1
ATOM 1069 N N . SER A 1 130 ? -14.437 -8.017 -2.022 1.00 71.12 130 SER A N 1
ATOM 1070 C CA . SER A 1 130 ? -15.882 -7.991 -1.804 1.00 71.12 130 SER A CA 1
ATOM 1071 C C . SER A 1 130 ? -16.469 -6.639 -2.221 1.00 71.12 130 SER A C 1
ATOM 1073 O O . SER A 1 130 ? -16.022 -5.571 -1.804 1.00 71.12 130 SER A O 1
ATOM 1075 N N . PHE A 1 131 ? -17.486 -6.692 -3.085 1.00 68.25 131 PHE A N 1
ATOM 1076 C CA . PHE A 1 131 ? -18.165 -5.512 -3.616 1.00 68.25 131 PHE A CA 1
ATOM 1077 C C . PHE A 1 131 ? -18.614 -4.577 -2.479 1.00 68.25 131 PHE A C 1
ATOM 1079 O O . PHE A 1 131 ? -19.408 -4.967 -1.621 1.00 68.25 131 PHE A O 1
ATOM 1086 N N . GLY A 1 132 ? -18.088 -3.348 -2.474 1.00 67.06 132 GLY A N 1
ATOM 1087 C CA . GLY A 1 132 ? -18.455 -2.298 -1.520 1.00 67.06 132 GLY A CA 1
ATOM 1088 C C . GLY A 1 132 ? -17.764 -2.347 -0.152 1.00 67.06 132 GLY A C 1
ATOM 1089 O O . GLY A 1 132 ? -18.149 -1.572 0.720 1.00 67.06 132 GLY A O 1
ATOM 1090 N N . LYS A 1 133 ? -16.762 -3.213 0.066 1.00 66.50 133 LYS A N 1
ATOM 1091 C CA . LYS A 1 133 ? -15.983 -3.249 1.316 1.00 66.50 133 LYS A CA 1
ATOM 1092 C C . LYS A 1 133 ? -14.494 -3.160 1.019 1.00 66.50 133 LYS A C 1
ATOM 1094 O O . LYS A 1 133 ? -13.862 -4.121 0.601 1.00 66.50 133 LYS A O 1
ATOM 1099 N N . PHE A 1 134 ? -13.936 -1.984 1.256 1.00 67.88 134 PHE A N 1
ATOM 1100 C CA . PHE A 1 134 ? -12.510 -1.731 1.119 1.00 67.88 134 PHE A CA 1
ATOM 1101 C C . PHE A 1 134 ? -11.866 -1.777 2.505 1.00 67.88 134 PHE A C 1
ATOM 1103 O O . PHE A 1 134 ? -12.303 -1.064 3.405 1.00 67.88 134 PHE A O 1
ATOM 1110 N N . LYS A 1 135 ? -10.804 -2.573 2.666 1.00 67.75 135 LYS A N 1
ATOM 1111 C CA . LYS A 1 135 ? -10.084 -2.742 3.942 1.00 67.75 135 LYS A CA 1
ATOM 1112 C C . LYS A 1 135 ? -9.541 -1.418 4.498 1.00 67.75 135 LYS A C 1
ATOM 1114 O O . LYS A 1 135 ? -9.564 -1.197 5.698 1.00 67.75 135 LYS A O 1
ATOM 1119 N N . ALA A 1 136 ? -9.156 -0.495 3.613 1.00 66.94 136 ALA A N 1
ATOM 1120 C CA . ALA A 1 136 ? -8.726 0.861 3.967 1.00 66.94 136 ALA A CA 1
ATOM 1121 C C . ALA A 1 136 ? -9.812 1.718 4.658 1.00 66.94 136 ALA A C 1
ATOM 1123 O O . ALA A 1 136 ? -9.500 2.775 5.198 1.00 66.94 136 ALA A O 1
ATOM 1124 N N . PHE A 1 137 ? -11.073 1.279 4.627 1.00 67.75 137 PHE A N 1
ATOM 1125 C CA . PHE A 1 137 ? -12.220 1.959 5.230 1.00 67.75 137 PHE A CA 1
ATOM 1126 C C . PHE A 1 137 ? -12.916 1.095 6.292 1.00 67.75 137 PHE A C 1
ATOM 1128 O O . PHE A 1 137 ? -13.987 1.464 6.772 1.00 67.75 137 PHE A O 1
ATOM 1135 N N . GLU A 1 138 ? -12.339 -0.054 6.662 1.00 70.62 138 GLU A N 1
ATOM 1136 C CA . GLU A 1 138 ? -12.778 -0.770 7.855 1.00 70.62 138 GLU A CA 1
ATOM 1137 C C . GLU A 1 138 ? -12.322 0.037 9.072 1.00 70.62 138 GLU A C 1
ATOM 1139 O O . GLU A 1 138 ? -11.139 0.109 9.397 1.00 70.62 138 GLU A O 1
ATOM 1144 N N . GLU A 1 139 ? -13.276 0.706 9.716 1.00 70.88 139 GLU A N 1
ATOM 1145 C CA . GLU A 1 139 ? -13.040 1.409 10.968 1.00 70.88 139 GLU A CA 1
ATOM 1146 C C . GLU A 1 139 ? -12.649 0.356 12.012 1.00 70.88 139 GLU A C 1
ATOM 1148 O O . GLU A 1 139 ? -13.467 -0.473 12.423 1.00 70.88 139 GLU A O 1
ATOM 1153 N N . GLU A 1 140 ? -11.363 0.319 12.378 1.00 71.81 140 GLU A N 1
ATOM 1154 C CA . GLU A 1 140 ? -10.879 -0.541 13.452 1.00 71.81 140 GLU A CA 1
ATOM 1155 C C . GLU A 1 140 ? -11.746 -0.261 14.679 1.00 71.81 140 GLU A C 1
ATOM 1157 O O . GLU A 1 140 ? -11.724 0.851 15.211 1.00 71.81 140 GLU A O 1
ATOM 1162 N N . ASN A 1 141 ? -12.534 -1.254 15.108 1.00 68.81 141 ASN A N 1
ATOM 1163 C CA . ASN A 1 141 ? -13.346 -1.185 16.320 1.00 68.81 141 ASN A CA 1
ATOM 1164 C C . ASN A 1 141 ? -12.412 -1.065 17.529 1.00 68.81 141 ASN A C 1
ATOM 1166 O O . ASN A 1 141 ? -12.131 -2.042 18.225 1.00 68.81 141 ASN A O 1
ATOM 1170 N N . LYS A 1 142 ? -11.895 0.140 17.764 1.00 73.56 142 LYS A N 1
ATOM 1171 C CA . LYS A 1 142 ? -11.134 0.461 18.958 1.00 73.56 142 LYS A CA 1
ATOM 1172 C C . LYS A 1 142 ? -12.109 0.340 20.121 1.00 73.56 142 LYS A C 1
ATOM 1174 O O . LYS A 1 142 ? -13.189 0.940 20.061 1.00 73.56 142 LYS A O 1
ATOM 1179 N N . PRO A 1 143 ? -11.786 -0.462 21.149 1.00 76.69 143 PRO A N 1
ATOM 1180 C CA . PRO A 1 143 ? -12.642 -0.544 22.314 1.00 76.69 143 PRO A CA 1
ATOM 1181 C C . PRO A 1 143 ? -12.845 0.872 22.846 1.00 76.69 143 PRO A C 1
ATOM 1183 O O . PRO A 1 143 ? -11.911 1.667 22.935 1.00 76.69 143 PRO A O 1
ATOM 1186 N N . SER A 1 144 ? -14.093 1.206 23.159 1.00 80.44 144 SER A N 1
ATOM 1187 C CA . SER A 1 144 ? -14.395 2.460 23.839 1.00 80.44 144 SER A CA 1
ATOM 1188 C C . SER A 1 144 ? -13.560 2.567 25.122 1.00 80.44 144 SER A C 1
ATOM 1190 O O . SER A 1 144 ? -13.296 1.553 25.777 1.00 80.44 144 SER A O 1
ATOM 1192 N N . LEU A 1 145 ? -13.207 3.789 25.528 1.00 79.06 145 LEU A N 1
ATOM 1193 C CA . LEU A 1 145 ? -12.487 4.036 26.784 1.00 79.06 145 LEU A CA 1
ATOM 1194 C C . LEU A 1 145 ? -13.167 3.321 27.970 1.00 79.06 145 LEU A C 1
ATOM 1196 O O . LEU A 1 145 ? -12.513 2.744 28.829 1.00 79.06 145 LEU A O 1
ATOM 1200 N N . ALA A 1 146 ? -14.503 3.299 27.983 1.00 80.12 146 ALA A N 1
ATOM 1201 C CA . ALA A 1 146 ? -15.281 2.620 29.014 1.00 80.12 146 ALA A CA 1
ATOM 1202 C C . ALA A 1 146 ? -15.079 1.095 29.011 1.00 80.12 146 ALA A C 1
ATOM 1204 O O . ALA A 1 146 ? -14.912 0.508 30.077 1.00 80.12 146 ALA A O 1
ATOM 1205 N N . SER A 1 147 ? -15.060 0.447 27.842 1.00 82.31 147 SER A N 1
ATOM 1206 C CA . SER A 1 147 ? -14.794 -0.997 27.751 1.00 82.31 147 SER A CA 1
ATOM 1207 C C . SER A 1 147 ? -13.368 -1.358 28.156 1.00 82.31 147 SER A C 1
ATOM 1209 O O . SER A 1 147 ? -13.171 -2.383 28.799 1.00 82.31 147 SER A O 1
ATOM 1211 N N . GLU A 1 148 ? -12.394 -0.505 27.838 1.00 80.44 148 GLU A N 1
ATOM 1212 C CA . GLU A 1 148 ? -11.001 -0.693 28.255 1.00 80.44 148 GLU A CA 1
ATOM 1213 C C . GLU A 1 148 ? -10.867 -0.587 29.781 1.00 80.44 148 GLU A C 1
ATOM 1215 O O . GLU A 1 148 ? -10.296 -1.464 30.425 1.00 80.44 148 GLU A O 1
ATOM 1220 N N . ILE A 1 149 ? -11.512 0.418 30.380 1.00 79.56 149 ILE A N 1
ATOM 1221 C CA . ILE A 1 149 ? -11.586 0.582 31.835 1.00 79.56 149 ILE A CA 1
ATOM 1222 C C . ILE A 1 149 ? -12.279 -0.623 32.496 1.00 79.56 149 ILE A C 1
ATOM 1224 O O . ILE A 1 149 ? -11.786 -1.150 33.491 1.00 79.56 149 ILE A O 1
ATOM 1228 N N . MET A 1 150 ? -13.407 -1.097 31.956 1.00 81.56 150 MET A N 1
ATOM 1229 C CA . MET A 1 150 ? -14.108 -2.269 32.500 1.00 81.56 150 MET A CA 1
ATOM 1230 C C . MET A 1 150 ? -13.264 -3.543 32.414 1.00 81.56 150 MET A C 1
ATOM 1232 O O . MET A 1 150 ? -13.285 -4.348 33.344 1.00 81.56 150 MET A O 1
ATOM 1236 N N . GLN A 1 151 ? -12.505 -3.721 31.332 1.00 82.50 151 GLN A N 1
ATOM 1237 C CA . GLN A 1 151 ? -11.586 -4.845 31.184 1.00 82.50 151 GLN A CA 1
ATOM 1238 C C . GLN A 1 151 ? -10.441 -4.768 32.202 1.00 82.50 151 GLN A C 1
ATOM 1240 O O . GLN A 1 151 ? -10.078 -5.784 32.794 1.00 82.50 151 GLN A O 1
ATOM 1245 N N . GLU A 1 152 ? -9.937 -3.566 32.480 1.00 79.06 152 GLU A N 1
ATOM 1246 C CA . GLU A 1 152 ? -8.906 -3.339 33.496 1.00 79.06 152 GLU A CA 1
ATOM 1247 C C . GLU A 1 152 ? -9.414 -3.639 34.920 1.00 79.06 152 GLU A C 1
ATOM 1249 O O . GLU A 1 152 ? -8.663 -4.148 35.751 1.00 79.06 152 GLU A O 1
ATOM 1254 N N . PHE A 1 153 ? -10.705 -3.412 35.196 1.00 81.31 153 PHE A N 1
ATOM 1255 C CA . PHE A 1 153 ? -11.341 -3.752 36.478 1.00 81.31 153 PHE A CA 1
ATOM 1256 C C . PHE A 1 153 ? -11.828 -5.203 36.594 1.00 81.31 153 PHE A C 1
ATOM 1258 O O . PHE A 1 153 ? -12.175 -5.639 37.693 1.00 81.31 153 PHE A O 1
ATOM 1265 N N . SER A 1 154 ? -11.847 -5.963 35.496 1.00 85.44 154 SER A N 1
ATOM 1266 C CA . SER A 1 154 ? -12.281 -7.364 35.507 1.00 85.44 154 SER A CA 1
ATOM 1267 C C . SER A 1 154 ? -11.273 -8.292 36.196 1.00 85.44 154 SER A C 1
ATOM 1269 O O . SER A 1 154 ? -11.670 -9.333 36.721 1.00 85.44 154 SER A O 1
ATOM 1271 N N . ASP A 1 155 ? -9.988 -7.926 36.219 1.00 89.38 155 ASP A N 1
ATOM 1272 C CA . ASP A 1 155 ? -8.929 -8.721 36.843 1.00 89.38 155 ASP A CA 1
ATOM 1273 C C . ASP A 1 155 ? -8.588 -8.186 38.247 1.00 89.38 155 ASP A C 1
ATOM 1275 O O . ASP A 1 155 ? -8.103 -7.057 38.381 1.00 89.38 155 ASP A O 1
ATOM 1279 N N . PRO A 1 156 ? -8.715 -8.993 39.317 1.00 85.81 156 PRO A N 1
ATOM 1280 C CA . PRO A 1 156 ? -8.480 -8.531 40.689 1.00 85.81 156 PRO A CA 1
ATOM 1281 C C . PRO A 1 156 ? -7.027 -8.097 40.948 1.00 85.81 156 PRO A C 1
ATOM 1283 O O . PRO A 1 156 ? -6.764 -7.308 41.857 1.00 85.81 156 PRO A O 1
ATOM 1286 N N . GLU A 1 157 ? -6.066 -8.589 40.165 1.00 85.31 157 GLU A N 1
ATOM 1287 C CA . GLU A 1 157 ? -4.665 -8.167 40.255 1.00 85.31 157 GLU A CA 1
ATOM 1288 C C . GLU A 1 157 ? -4.421 -6.779 39.654 1.00 85.31 157 GLU A C 1
ATOM 1290 O O . GLU A 1 157 ? -3.642 -5.998 40.206 1.00 85.31 157 GLU A O 1
ATOM 1295 N N . ARG A 1 158 ? -5.107 -6.439 38.556 1.00 83.06 158 ARG A N 1
ATOM 1296 C CA . ARG A 1 158 ? -4.996 -5.129 37.898 1.00 83.06 158 ARG A CA 1
ATOM 1297 C C . ARG A 1 158 ? -5.547 -4.021 38.786 1.00 83.06 158 ARG A C 1
ATOM 1299 O O . ARG A 1 158 ? -4.884 -3.004 38.968 1.00 83.06 158 ARG A O 1
ATOM 1306 N N . VAL A 1 159 ? -6.673 -4.279 39.455 1.00 86.56 159 VAL A N 1
ATOM 1307 C CA . VAL A 1 159 ? -7.267 -3.352 40.433 1.00 86.56 159 VAL A CA 1
ATOM 1308 C C . VAL A 1 159 ? -6.303 -3.037 41.576 1.00 86.56 159 VAL A C 1
ATOM 1310 O O . VAL A 1 159 ? -6.126 -1.875 41.938 1.00 86.56 159 VAL A O 1
ATOM 1313 N N . LYS A 1 160 ? -5.621 -4.054 42.121 1.00 86.12 160 LYS A N 1
ATOM 1314 C CA . LYS A 1 160 ? -4.612 -3.852 43.174 1.00 86.12 160 LYS A CA 1
ATOM 1315 C C . LYS A 1 160 ? -3.447 -2.995 42.685 1.00 86.12 160 LYS A C 1
ATOM 1317 O O . LYS A 1 160 ? -3.015 -2.102 43.408 1.00 86.12 160 LYS A O 1
ATOM 1322 N N . ARG A 1 161 ? -2.952 -3.232 41.463 1.00 84.06 161 ARG A N 1
ATOM 1323 C CA . ARG A 1 161 ? -1.890 -2.406 40.864 1.00 84.06 161 ARG A CA 1
ATOM 1324 C C . ARG A 1 161 ? -2.334 -0.960 40.670 1.00 84.06 161 ARG A C 1
ATOM 1326 O O . ARG A 1 161 ? -1.587 -0.066 41.049 1.00 84.06 161 ARG A O 1
ATOM 1333 N N . ALA A 1 162 ? -3.540 -0.734 40.152 1.00 85.56 162 ALA A N 1
ATOM 1334 C CA . ALA A 1 162 ? -4.100 0.603 39.976 1.00 85.56 162 ALA A CA 1
ATOM 1335 C C . ALA A 1 162 ? -4.239 1.343 41.317 1.00 85.56 162 ALA A C 1
ATOM 1337 O O . ALA A 1 162 ? -3.874 2.512 41.418 1.00 85.56 162 ALA A O 1
ATOM 1338 N N . PHE A 1 163 ? -4.680 0.645 42.367 1.00 87.38 163 PHE A N 1
ATOM 1339 C CA . PHE A 1 163 ? -4.773 1.205 43.715 1.00 87.38 163 PHE A CA 1
ATOM 1340 C C . PHE A 1 163 ? -3.398 1.585 44.285 1.00 87.38 163 PHE A C 1
ATOM 1342 O O . PHE A 1 163 ? -3.214 2.700 44.765 1.00 87.38 163 PHE A O 1
ATOM 1349 N N . ILE A 1 164 ? -2.405 0.695 44.173 1.00 87.75 164 ILE A N 1
ATOM 1350 C CA . ILE A 1 164 ? -1.026 0.970 44.611 1.00 87.75 164 ILE A CA 1
ATOM 1351 C C . ILE A 1 164 ? -0.427 2.141 43.823 1.00 87.75 164 ILE A C 1
ATOM 1353 O O . ILE A 1 164 ? 0.220 3.006 44.405 1.00 87.75 164 ILE A O 1
ATOM 1357 N N . MET A 1 165 ? -0.646 2.194 42.507 1.00 83.38 165 MET A N 1
ATOM 1358 C CA . MET A 1 165 ? -0.202 3.315 41.679 1.00 83.38 165 MET A CA 1
ATOM 1359 C C . MET A 1 165 ? -0.860 4.624 42.120 1.00 83.38 165 MET A C 1
ATOM 1361 O O . MET A 1 165 ? -0.153 5.613 42.289 1.00 83.38 165 MET A O 1
ATOM 1365 N N . GLY A 1 166 ? -2.171 4.624 42.373 1.00 86.12 166 GLY A N 1
ATOM 1366 C CA . GLY A 1 166 ? -2.890 5.783 42.909 1.00 86.12 166 GLY A CA 1
ATOM 1367 C C . GLY A 1 166 ? -2.305 6.278 44.234 1.00 86.12 166 GLY A C 1
ATOM 1368 O O . GLY A 1 166 ? -2.082 7.476 44.393 1.00 86.12 166 GLY A O 1
ATOM 1369 N N . GLU A 1 167 ? -1.962 5.361 45.139 1.00 87.06 167 GLU A N 1
ATOM 1370 C CA . GLU A 1 167 ? -1.306 5.682 46.412 1.00 87.06 167 GLU A CA 1
ATOM 1371 C C . GLU A 1 167 ? 0.098 6.282 46.208 1.00 87.06 167 GLU A C 1
ATOM 1373 O O . GLU A 1 167 ? 0.457 7.274 46.839 1.00 87.06 167 GLU A O 1
ATOM 1378 N N . ILE A 1 168 ? 0.896 5.733 45.286 1.00 83.19 168 ILE A N 1
ATOM 1379 C CA . ILE A 1 168 ? 2.244 6.241 44.976 1.00 83.19 168 ILE A CA 1
ATOM 1380 C C . ILE A 1 168 ? 2.181 7.640 44.353 1.00 83.19 168 ILE A C 1
ATOM 1382 O O . ILE A 1 168 ? 2.973 8.511 44.719 1.00 83.19 168 ILE A O 1
ATOM 1386 N N . PHE A 1 169 ? 1.258 7.868 43.417 1.00 81.75 169 PHE A N 1
ATOM 1387 C CA . PHE A 1 169 ? 1.098 9.168 42.770 1.00 81.75 169 PHE A CA 1
ATOM 1388 C C . PHE A 1 169 ? 0.585 10.222 43.752 1.00 81.75 169 PHE A C 1
ATOM 1390 O O . PHE A 1 169 ? 1.170 11.302 43.821 1.00 81.75 169 PHE A O 1
ATOM 1397 N N . ASN A 1 170 ? -0.409 9.895 44.581 1.00 81.25 170 ASN A N 1
ATOM 1398 C CA . ASN A 1 170 ? -0.877 10.805 45.626 1.00 81.25 170 ASN A CA 1
ATOM 1399 C C . ASN A 1 170 ? 0.220 11.098 46.652 1.00 81.25 170 ASN A C 1
ATOM 1401 O O . ASN A 1 170 ? 0.376 12.239 47.051 1.00 81.25 170 ASN A O 1
ATOM 1405 N N . ARG A 1 171 ? 1.054 10.124 47.027 1.00 75.31 171 ARG A N 1
ATOM 1406 C CA . ARG A 1 171 ? 2.158 10.364 47.969 1.00 75.31 171 ARG A CA 1
ATOM 1407 C C . ARG A 1 171 ? 3.287 11.233 47.399 1.00 75.31 171 ARG A C 1
ATOM 1409 O O . ARG A 1 171 ? 4.007 11.858 48.169 1.00 75.31 171 ARG A O 1
ATOM 1416 N N . LYS A 1 172 ? 3.492 11.231 46.077 1.00 67.75 172 LYS A N 1
ATOM 1417 C CA . LYS A 1 172 ? 4.569 11.989 45.412 1.00 67.75 172 LYS A CA 1
ATOM 1418 C C . LYS A 1 172 ? 4.153 13.412 45.021 1.00 67.75 172 LYS A C 1
ATOM 1420 O O . LYS A 1 172 ? 5.021 14.273 44.913 1.00 67.75 172 LYS A O 1
ATOM 1425 N N . TYR A 1 173 ? 2.865 13.631 44.763 1.00 64.50 173 TYR A N 1
ATOM 1426 C CA . TYR A 1 173 ? 2.322 14.911 44.294 1.00 64.50 173 TYR A CA 1
ATOM 1427 C C . TYR A 1 173 ? 1.367 15.590 45.298 1.00 64.50 173 TYR A C 1
ATOM 1429 O O . TYR A 1 173 ? 0.778 16.612 44.945 1.00 64.50 173 TYR A O 1
ATOM 1437 N N . ALA A 1 174 ? 1.220 15.048 46.514 1.00 52.84 174 ALA A N 1
ATOM 1438 C CA . ALA A 1 174 ? 0.603 15.728 47.660 1.00 52.84 174 ALA A CA 1
ATOM 1439 C C . ALA A 1 174 ? 1.634 16.483 48.505 1.00 52.84 174 ALA A C 1
ATOM 1441 O O . ALA A 1 174 ? 2.802 16.033 48.566 1.00 52.84 174 ALA A O 1
#

Solvent-accessible surface area (backbone atoms only — not comparable to full-atom values): 11716 Å² total; per-residue (Å²): 120,62,66,63,54,50,53,50,51,50,51,51,51,52,52,48,51,54,50,64,75,64,60,70,95,73,79,91,81,87,91,86,80,87,91,78,85,88,86,79,88,76,102,63,81,78,83,78,49,71,67,58,56,51,46,53,59,59,65,69,65,62,82,79,82,72,81,80,82,85,74,79,87,75,86,80,80,83,69,75,89,78,61,76,83,78,75,76,75,84,77,76,88,74,63,62,82,76,36,68,68,42,51,54,49,53,51,51,51,52,51,67,68,68,49,76,50,73,74,74,69,50,72,62,88,62,59,53,87,53,89,95,48,55,55,92,70,59,75,76,83,67,74,50,73,66,57,50,52,51,57,48,61,69,39,76,68,48,44,52,51,54,51,52,50,53,52,52,52,49,67,71,75,102

pLDDT: mean 72.86, std 13.9, range [35.28, 94.0]

Foldseek 3Di:
DVVVVVVVVVVVVVCVVVVVVPDDPDDDDDDDDDDDDDDDDDDDDDPQDPVNVVCVVVVVPDPPPDDDDDDPDDDDDDPPPPDDPDDDPDDPPDPPCPDPVNVVVVVVVVVVVPPQDPVRVDPCVQAPPPPPDGSVPPDPCDPDPVVVVVVLVVDPVSVVVVVVVVVVVVVVPD

Sequence (174 aa):
MDNLQTWIYIALGLVYFISRLRKKPEEQAPRQGRPADDQGGGNGPKPLTFEELLKEITEAKEPYATPAPQRPVQEFVDYDDEVEEEKEPARPDYDYRKQETYKTFEENKFAAFNRLSYEDTMKLEDTNVSFGKFKAFEEENKPSLASEIMQEFSDPERVKRAFIMGEIFNRKYA

Radius of gyration: 43.86 Å; Cα contacts (8 Å, |Δi|>4): 20; chains: 1; bounding box: 85×51×118 Å